Protein AF-A0A920MN22-F1 (afdb_monomer_lite)

pLDDT: mean 75.78, std 17.72, range [34.84, 94.19]

Radius of gyration: 24.91 Å; chains: 1; bounding box: 53×48×62 Å

Structure (mmCIF, N/CA/C/O backbone):
data_AF-A0A920MN22-F1
#
_entry.id   AF-A0A920MN22-F1
#
loop_
_atom_site.group_PDB
_atom_site.id
_atom_site.type_symbol
_atom_site.label_atom_id
_atom_site.label_alt_id
_atom_site.label_comp_id
_atom_site.label_asym_id
_atom_site.label_entity_id
_atom_site.label_seq_id
_atom_site.pdbx_PDB_ins_code
_atom_site.Cartn_x
_atom_site.Cartn_y
_atom_site.Cartn_z
_atom_site.occupancy
_atom_site.B_iso_or_equiv
_atom_site.auth_seq_id
_atom_site.auth_comp_id
_atom_site.auth_asym_id
_atom_site.auth_atom_id
_atom_site.pdbx_PDB_model_num
ATOM 1 N N . MET A 1 1 ? -33.380 -26.810 22.894 1.00 58.44 1 MET A N 1
ATOM 2 C CA . MET A 1 1 ? -32.230 -27.600 22.405 1.00 58.44 1 MET A CA 1
ATOM 3 C C . MET A 1 1 ? -31.132 -27.497 23.440 1.00 58.44 1 MET A C 1
ATOM 5 O O . MET A 1 1 ? -30.909 -26.396 23.930 1.00 58.44 1 MET A O 1
ATOM 9 N N . LYS A 1 2 ? -30.519 -28.619 23.824 1.00 79.50 2 LYS A N 1
ATOM 10 C CA . LYS A 1 2 ? -29.363 -28.608 24.736 1.00 79.50 2 LYS A CA 1
ATOM 11 C C . LYS A 1 2 ? -28.143 -28.094 23.958 1.00 79.50 2 LYS A C 1
ATOM 13 O O . LYS A 1 2 ? -28.054 -28.358 22.763 1.00 79.50 2 LYS A O 1
ATOM 18 N N . GLU A 1 3 ? -27.238 -27.350 24.592 1.00 69.19 3 GLU A N 1
ATOM 19 C CA . GLU A 1 3 ? -26.078 -26.721 23.922 1.00 69.19 3 GLU A CA 1
ATOM 20 C C . GLU A 1 3 ? -25.247 -27.724 23.107 1.00 69.19 3 GLU A C 1
ATOM 22 O O . GLU A 1 3 ? -24.843 -27.439 21.985 1.00 69.19 3 GLU A O 1
ATOM 27 N N . GLU A 1 4 ? -25.101 -28.943 23.617 1.00 74.81 4 GLU A N 1
ATOM 28 C CA . GLU A 1 4 ? -24.420 -30.063 22.959 1.00 74.81 4 GLU A CA 1
ATOM 29 C C . GLU A 1 4 ? -25.040 -30.429 21.594 1.00 74.81 4 GLU A C 1
ATOM 31 O O . GLU A 1 4 ? -24.348 -30.705 20.618 1.00 74.81 4 GLU A O 1
ATOM 36 N N . GLU A 1 5 ? -26.364 -30.342 21.488 1.00 79.69 5 GLU A N 1
ATOM 37 C CA . GLU A 1 5 ? -27.126 -30.624 20.270 1.00 79.69 5 GLU A CA 1
ATOM 38 C C . GLU A 1 5 ? -26.974 -29.506 19.225 1.00 79.69 5 GLU A C 1
ATOM 40 O O . GLU A 1 5 ? -27.075 -29.741 18.021 1.00 79.69 5 GLU A O 1
ATOM 45 N N . PHE A 1 6 ? -26.720 -28.277 19.680 1.00 82.62 6 PHE A N 1
ATOM 46 C CA . PHE A 1 6 ? -26.407 -27.141 18.818 1.00 82.62 6 PHE A CA 1
ATOM 47 C C . PHE A 1 6 ? -24.968 -27.219 18.294 1.00 82.62 6 PHE A C 1
ATOM 49 O O . PHE A 1 6 ? -24.753 -27.045 17.095 1.00 82.62 6 PHE A O 1
ATOM 56 N N . PHE A 1 7 ? -24.002 -27.552 19.156 1.00 78.94 7 PHE A N 1
ATOM 57 C CA . PHE A 1 7 ? -22.606 -27.747 18.755 1.00 78.94 7 PHE A CA 1
ATOM 58 C C . PHE A 1 7 ? -22.448 -28.883 17.743 1.00 78.94 7 PHE A C 1
ATOM 60 O O . PHE A 1 7 ? -21.783 -28.693 16.726 1.00 78.94 7 PHE A O 1
ATOM 67 N N . ASN A 1 8 ? -23.126 -30.013 17.950 1.00 82.19 8 ASN A N 1
ATOM 68 C CA . ASN A 1 8 ? -23.086 -31.124 16.997 1.00 82.19 8 ASN A CA 1
ATOM 69 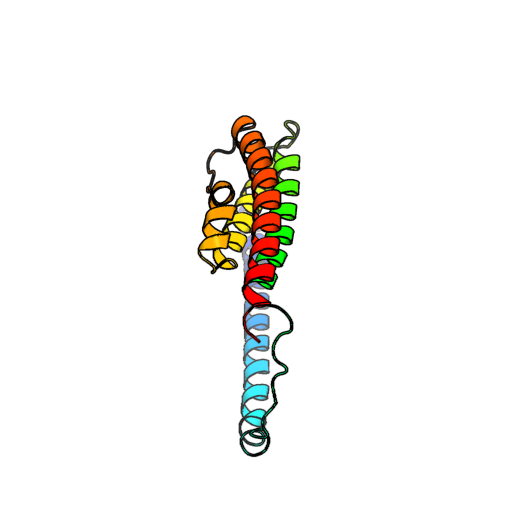C C . ASN A 1 8 ? -23.675 -30.730 15.634 1.00 82.19 8 ASN A C 1
ATOM 71 O O . ASN A 1 8 ? -23.056 -30.980 14.604 1.00 82.19 8 ASN A O 1
ATOM 75 N N . LYS A 1 9 ? -24.795 -29.993 15.607 1.00 85.94 9 LYS A N 1
ATOM 76 C CA . LYS A 1 9 ? -25.367 -29.479 14.348 1.00 85.94 9 LYS A CA 1
ATOM 77 C C . LYS A 1 9 ? -24.454 -28.478 13.638 1.00 85.94 9 LYS A C 1
ATOM 79 O O . LYS A 1 9 ? -24.423 -28.453 12.410 1.00 85.94 9 LYS A O 1
ATOM 84 N N . LEU A 1 10 ? -23.715 -27.658 14.386 1.00 80.00 10 LEU A N 1
ATOM 85 C CA . LEU A 1 10 ? -22.718 -26.741 13.828 1.00 80.00 10 LEU A CA 1
ATOM 86 C C . LEU A 1 10 ? -21.541 -27.492 13.205 1.00 80.00 10 LEU A C 1
ATOM 88 O O . LEU A 1 10 ? -21.112 -27.143 12.104 1.00 80.00 10 LEU A O 1
ATOM 92 N N . ILE A 1 11 ? -21.040 -28.526 13.882 1.00 82.06 11 ILE A N 1
ATOM 93 C CA . ILE A 1 11 ? -19.956 -29.375 13.378 1.00 82.06 11 ILE A CA 1
ATOM 94 C C . ILE A 1 11 ? -20.407 -30.102 12.107 1.00 82.06 11 ILE A C 1
ATOM 96 O O . ILE A 1 11 ? -19.701 -30.045 11.101 1.00 82.06 11 ILE A O 1
ATOM 100 N N . ASP A 1 12 ? -21.605 -30.684 12.104 1.00 85.62 12 ASP A N 1
ATOM 101 C CA . ASP A 1 12 ? -22.160 -31.388 10.942 1.00 85.62 12 ASP A CA 1
ATOM 102 C C . ASP A 1 12 ? -22.378 -30.451 9.748 1.00 85.62 12 ASP A C 1
ATOM 104 O O . ASP A 1 12 ? -22.028 -30.778 8.611 1.00 85.62 12 ASP A O 1
ATOM 108 N N . ALA A 1 13 ? -22.913 -29.251 9.993 1.00 87.38 13 ALA A N 1
ATOM 109 C CA . ALA A 1 13 ? -23.090 -28.242 8.952 1.00 87.38 13 ALA A CA 1
ATOM 110 C C . ALA A 1 13 ? -21.743 -27.791 8.366 1.00 87.38 13 ALA A C 1
ATOM 112 O O . ALA A 1 13 ? -21.604 -27.674 7.148 1.00 87.38 13 ALA A O 1
ATOM 113 N N . THR A 1 14 ? -20.742 -27.584 9.223 1.00 82.25 14 THR A N 1
ATOM 114 C CA . THR A 1 14 ? -19.400 -27.153 8.807 1.00 82.25 14 THR A CA 1
ATOM 115 C C . THR A 1 14 ? -18.684 -28.254 8.025 1.00 82.25 14 THR A C 1
ATOM 117 O O . THR A 1 14 ? -18.104 -27.980 6.975 1.00 82.25 14 THR A O 1
ATOM 120 N N . SER A 1 15 ? -18.783 -29.503 8.483 1.00 84.50 15 SER A N 1
ATOM 121 C CA . SER A 1 15 ? -18.213 -30.675 7.815 1.00 84.50 15 SER A CA 1
ATOM 122 C C . SER A 1 15 ? -18.806 -30.857 6.414 1.00 84.50 15 SER A C 1
ATOM 124 O O . SER A 1 15 ? -18.069 -30.956 5.437 1.00 84.50 15 SER A O 1
ATOM 126 N N . ASN A 1 16 ? -20.133 -30.749 6.281 1.00 87.56 16 ASN A N 1
ATOM 127 C CA . ASN A 1 16 ? -20.818 -30.845 4.989 1.00 87.56 16 ASN A CA 1
ATOM 128 C C . ASN A 1 16 ? -20.398 -29.760 3.989 1.00 87.56 16 ASN A C 1
ATOM 130 O O . ASN A 1 16 ? -20.279 -30.031 2.793 1.00 87.56 16 ASN A O 1
ATOM 134 N N . ILE A 1 17 ? -20.186 -28.526 4.452 1.00 88.88 17 ILE A N 1
ATOM 135 C CA . ILE A 1 17 ? -19.693 -27.445 3.590 1.00 88.88 17 ILE A CA 1
ATOM 136 C C . ILE A 1 17 ? -18.261 -27.747 3.143 1.00 88.88 17 ILE A C 1
ATOM 138 O O . ILE A 1 17 ? -17.952 -27.616 1.959 1.00 88.88 17 ILE A O 1
ATOM 142 N N . LEU A 1 18 ? -17.404 -28.197 4.062 1.00 86.44 18 LEU A N 1
ATOM 143 C CA . LEU A 1 18 ? -16.012 -28.518 3.758 1.00 86.44 18 LEU A CA 1
ATOM 144 C C . LEU A 1 18 ? -15.907 -29.652 2.727 1.00 86.44 18 LEU A C 1
ATOM 146 O O . LEU A 1 18 ? -15.135 -29.542 1.776 1.00 86.44 18 LEU A O 1
ATOM 150 N N . THR A 1 19 ? -16.729 -30.695 2.859 1.00 87.12 19 THR A N 1
ATOM 151 C CA . THR A 1 19 ? -16.800 -31.800 1.892 1.00 87.12 19 THR A CA 1
ATOM 152 C C . THR A 1 19 ? -17.181 -31.307 0.500 1.00 87.12 19 THR A C 1
ATOM 154 O O . THR A 1 19 ? -16.499 -31.649 -0.465 1.00 87.12 19 THR A O 1
ATOM 157 N N . LYS A 1 20 ? -18.193 -30.438 0.380 1.00 88.38 20 LYS A N 1
ATOM 158 C CA . LYS A 1 20 ? -18.597 -29.871 -0.919 1.00 88.38 20 LYS A CA 1
ATOM 159 C C . LYS A 1 20 ? -17.485 -29.049 -1.566 1.00 88.38 20 LYS A C 1
ATOM 161 O O . LYS A 1 20 ? -17.233 -29.202 -2.756 1.00 88.38 20 LYS A O 1
ATOM 166 N N . VAL A 1 21 ? -16.778 -28.231 -0.784 1.00 82.81 21 VAL A N 1
ATOM 167 C CA . VAL A 1 21 ? -15.633 -27.451 -1.284 1.00 82.81 21 VAL A CA 1
ATOM 168 C C . VAL A 1 21 ? -14.524 -28.372 -1.803 1.00 82.81 21 VAL A C 1
ATOM 170 O O . VAL A 1 21 ? -13.963 -28.118 -2.868 1.00 82.81 21 VAL A O 1
ATOM 173 N N . VAL A 1 22 ? -14.222 -29.464 -1.095 1.00 83.25 22 VAL A N 1
ATOM 174 C CA . VAL A 1 22 ? -13.210 -30.445 -1.524 1.00 83.25 22 VAL A CA 1
ATOM 175 C C . VAL A 1 22 ? -13.637 -31.181 -2.798 1.00 83.25 22 VAL A C 1
ATOM 177 O O . VAL A 1 22 ? -12.820 -31.360 -3.703 1.00 83.25 22 VAL A O 1
ATOM 180 N N . GLU A 1 23 ? -14.902 -31.586 -2.905 1.00 84.25 23 GLU A N 1
ATOM 181 C CA . GLU A 1 23 ? -15.445 -32.219 -4.113 1.00 84.25 23 GLU A CA 1
ATOM 182 C C . GLU A 1 23 ? -15.373 -31.290 -5.328 1.00 84.25 23 GLU A C 1
ATOM 184 O O . GLU A 1 23 ? -14.979 -31.715 -6.416 1.00 84.25 23 GLU A O 1
ATOM 189 N N . GLU A 1 24 ? -15.695 -30.012 -5.146 1.00 74.94 24 GLU A N 1
ATOM 190 C CA . GLU A 1 24 ? -15.683 -29.016 -6.214 1.00 74.94 24 GLU A CA 1
ATOM 191 C C . GLU A 1 24 ? -14.249 -28.693 -6.665 1.00 74.94 24 GLU A C 1
ATOM 193 O O . GLU A 1 24 ? -13.968 -28.675 -7.864 1.00 74.94 24 GLU A O 1
ATOM 198 N N . LEU A 1 25 ? -13.299 -28.584 -5.729 1.00 75.19 25 LEU A N 1
ATOM 199 C CA . LEU A 1 25 ? -11.867 -28.466 -6.037 1.00 75.19 25 LEU A CA 1
ATOM 200 C C . LEU A 1 25 ? -11.324 -29.691 -6.792 1.00 75.19 25 LEU A C 1
ATOM 202 O O . LEU A 1 25 ? -10.520 -29.542 -7.716 1.00 75.19 25 LEU A O 1
ATOM 206 N N . ASN A 1 26 ? -11.773 -30.897 -6.438 1.00 71.50 26 ASN A N 1
ATOM 207 C CA . ASN A 1 26 ? -11.400 -32.112 -7.160 1.00 71.50 26 ASN A CA 1
ATOM 208 C C . ASN A 1 26 ? -11.993 -32.136 -8.576 1.00 71.50 26 ASN A C 1
ATOM 210 O O . ASN A 1 26 ? -11.270 -32.476 -9.513 1.00 71.50 26 ASN A O 1
ATOM 214 N N . ARG A 1 27 ? -13.244 -31.700 -8.779 1.00 74.25 27 ARG A N 1
ATOM 215 C CA . ARG A 1 27 ? -13.827 -31.544 -10.128 1.00 74.25 27 ARG A CA 1
ATOM 216 C C . ARG A 1 27 ? -13.016 -30.573 -10.985 1.00 74.25 27 ARG A C 1
ATOM 218 O O . ARG A 1 27 ? -12.564 -30.964 -12.056 1.00 74.25 27 ARG A O 1
ATOM 225 N N . PHE A 1 28 ? -12.681 -29.392 -10.458 1.00 64.88 28 PHE A N 1
ATOM 226 C CA . PHE A 1 28 ? -11.803 -28.433 -11.147 1.00 64.88 28 PHE A CA 1
ATOM 227 C C . PHE A 1 28 ? -10.438 -29.023 -11.524 1.00 64.88 28 PHE A C 1
ATOM 229 O O . PHE A 1 28 ? -9.866 -28.680 -12.561 1.00 64.88 28 PHE A O 1
ATOM 236 N N . ARG A 1 29 ? -9.884 -29.910 -10.694 1.00 57.72 29 ARG A N 1
ATOM 237 C CA . ARG A 1 29 ? -8.606 -30.575 -10.971 1.00 57.72 29 ARG A CA 1
ATOM 238 C C . ARG A 1 29 ? -8.732 -31.674 -12.034 1.00 57.72 29 ARG A C 1
ATOM 240 O O . ARG A 1 29 ? -7.786 -31.880 -12.792 1.00 57.72 29 ARG A O 1
ATOM 247 N N . THR A 1 30 ? -9.877 -32.347 -12.113 1.00 55.56 30 THR A N 1
ATOM 248 C CA . THR A 1 30 ? -10.123 -33.421 -13.090 1.00 55.56 30 THR A CA 1
ATOM 249 C C . THR A 1 30 ? -10.463 -32.853 -14.473 1.00 55.56 30 THR A C 1
ATOM 251 O O . THR A 1 30 ? -9.873 -33.292 -15.459 1.00 55.56 30 THR A O 1
ATOM 254 N N . ASP A 1 31 ? -11.261 -31.779 -14.538 1.00 52.50 31 ASP A N 1
ATOM 255 C CA . ASP A 1 31 ? -11.589 -31.063 -15.786 1.00 52.50 31 ASP A CA 1
ATOM 256 C C . ASP A 1 31 ? -10.344 -30.452 -16.460 1.00 52.50 31 ASP A C 1
ATOM 258 O O . ASP A 1 31 ? -10.255 -30.350 -17.684 1.00 52.50 31 ASP A O 1
ATOM 262 N N . ASN A 1 32 ? -9.323 -30.096 -15.674 1.00 49.44 32 ASN A N 1
ATOM 263 C CA . ASN A 1 32 ? -8.045 -29.616 -16.201 1.00 49.44 32 ASN A CA 1
ATOM 264 C C . ASN A 1 32 ? -7.131 -30.736 -16.729 1.00 49.44 32 ASN A C 1
ATOM 266 O O . ASN A 1 32 ? -6.274 -30.457 -17.566 1.00 49.44 32 ASN A O 1
ATOM 270 N N . ASN A 1 33 ? -7.292 -31.988 -16.293 1.00 50.16 33 ASN A N 1
ATOM 271 C CA . ASN A 1 33 ? -6.440 -33.088 -16.758 1.00 50.16 33 ASN A CA 1
ATOM 272 C C . ASN A 1 33 ? -6.887 -33.641 -18.123 1.00 50.16 33 ASN A C 1
ATOM 274 O O . ASN A 1 33 ? -6.029 -33.871 -18.976 1.00 50.16 33 ASN A O 1
ATOM 278 N N . GLU A 1 34 ? -8.192 -33.755 -18.393 1.00 47.34 34 GLU A N 1
ATOM 279 C CA . GLU A 1 34 ? -8.685 -34.216 -19.708 1.00 47.34 34 GLU A CA 1
ATOM 280 C C . GLU A 1 34 ? -8.438 -33.188 -20.832 1.00 47.34 34 GLU A C 1
ATOM 282 O O . GLU A 1 34 ? -8.115 -33.553 -21.966 1.00 47.34 34 GLU A O 1
ATOM 287 N N . ILE A 1 35 ? -8.469 -31.885 -20.525 1.00 46.25 35 ILE A N 1
ATOM 288 C CA . ILE A 1 35 ? -8.200 -30.816 -21.508 1.00 46.25 35 ILE A CA 1
ATOM 289 C C . ILE A 1 35 ? -6.699 -30.713 -21.858 1.00 46.25 35 ILE A C 1
ATOM 291 O O . ILE A 1 35 ? -6.339 -30.230 -22.940 1.00 46.25 35 ILE A O 1
ATOM 295 N N . VAL A 1 36 ? -5.807 -31.181 -20.977 1.00 48.09 36 VAL A N 1
ATOM 296 C CA . VAL A 1 36 ? -4.346 -31.100 -21.158 1.00 48.09 36 VAL A CA 1
ATOM 297 C C . VAL A 1 36 ? -3.792 -32.258 -21.991 1.00 48.09 36 VAL A C 1
ATOM 299 O O . VAL A 1 36 ? -2.796 -32.063 -22.696 1.00 48.09 36 VAL A O 1
ATOM 302 N N . GLU A 1 37 ? -4.418 -33.436 -21.968 1.00 43.31 37 GLU A N 1
ATOM 303 C CA . GLU A 1 37 ? -3.868 -34.620 -22.639 1.00 43.31 37 GLU A CA 1
ATOM 304 C C . GLU A 1 37 ? -4.187 -34.665 -24.145 1.00 43.31 37 GLU A C 1
ATOM 306 O O . GLU A 1 37 ? -3.309 -34.989 -24.949 1.00 43.31 37 GLU A O 1
ATOM 311 N N . ILE A 1 38 ? -5.370 -34.198 -24.564 1.00 46.69 38 ILE A N 1
ATOM 312 C CA . ILE A 1 38 ? -5.766 -34.174 -25.987 1.00 46.69 38 ILE A CA 1
ATOM 313 C C . ILE A 1 38 ? -5.118 -32.990 -26.740 1.00 46.69 38 ILE A C 1
ATOM 315 O O . ILE A 1 38 ? -4.737 -33.118 -27.901 1.00 46.69 38 ILE A O 1
ATOM 319 N N . LYS A 1 39 ? -4.860 -31.849 -26.079 1.00 47.34 39 LYS A N 1
ATOM 320 C CA . LYS A 1 39 ? -4.218 -30.674 -26.718 1.00 47.34 39 LYS A CA 1
ATOM 321 C C . LYS A 1 39 ? -2.691 -30.768 -26.859 1.00 47.34 39 LYS A C 1
ATOM 323 O O . LYS A 1 39 ? -2.103 -29.953 -27.574 1.00 47.34 39 LYS A O 1
ATOM 328 N N . LYS A 1 40 ? -2.030 -31.723 -26.191 1.00 46.16 40 LYS A N 1
ATOM 329 C CA . LYS A 1 40 ? -0.555 -31.813 -26.137 1.00 46.16 40 LYS A CA 1
ATOM 330 C C . LYS A 1 40 ? 0.099 -32.499 -27.341 1.00 46.16 40 LYS A C 1
ATOM 332 O O . LYS A 1 40 ? 1.293 -32.278 -27.549 1.00 46.16 40 LYS A O 1
ATOM 337 N N . LYS A 1 41 ? -0.627 -33.302 -28.130 1.00 46.59 41 LYS A N 1
ATOM 338 C CA . LYS A 1 41 ? -0.034 -34.064 -29.250 1.00 46.59 41 LYS A CA 1
ATOM 339 C C . LYS A 1 41 ? -0.118 -33.380 -30.617 1.00 46.59 41 LYS A C 1
ATOM 341 O O . LYS A 1 41 ? 0.810 -33.547 -31.397 1.00 46.59 41 LYS A O 1
ATOM 346 N N . GLU A 1 42 ? -1.125 -32.551 -30.889 1.00 44.94 42 GLU A N 1
ATOM 347 C CA . GLU A 1 42 ? -1.315 -32.002 -32.247 1.00 44.94 42 GLU A CA 1
ATOM 348 C C . GLU A 1 42 ? -0.705 -30.606 -32.468 1.00 44.94 42 GLU A C 1
ATOM 350 O O . GLU A 1 42 ? -0.269 -30.293 -33.569 1.00 44.94 42 GLU A O 1
ATOM 355 N N . LYS A 1 43 ? -0.554 -29.766 -31.433 1.00 46.62 43 LYS A N 1
ATOM 356 C CA . LYS A 1 43 ? -0.031 -28.392 -31.616 1.00 46.62 43 LYS A CA 1
ATOM 357 C C . LYS A 1 43 ? 1.493 -28.256 -31.651 1.00 46.62 43 LYS A C 1
ATOM 359 O O . LYS A 1 43 ? 1.991 -27.171 -31.951 1.00 46.62 43 LYS A O 1
ATOM 364 N N . ARG A 1 44 ? 2.250 -29.314 -31.343 1.00 41.88 44 ARG A N 1
ATOM 365 C CA . ARG A 1 44 ? 3.720 -29.225 -31.253 1.00 41.88 44 ARG A CA 1
ATOM 366 C C . ARG A 1 44 ? 4.421 -29.072 -32.607 1.00 41.88 44 ARG A C 1
ATOM 368 O O . ARG A 1 44 ? 5.532 -28.558 -32.614 1.00 41.88 44 ARG A O 1
ATOM 375 N N . ASN A 1 45 ? 3.778 -29.431 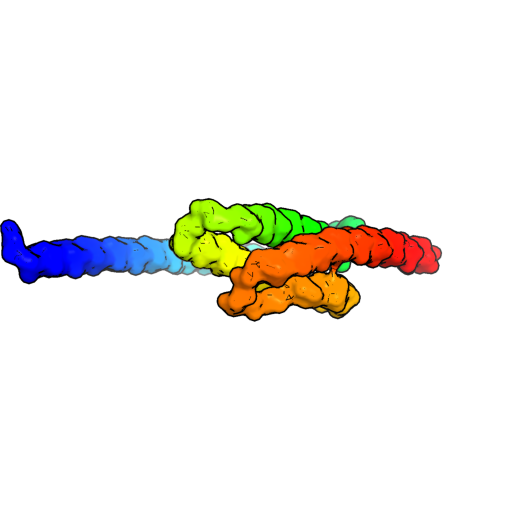-33.721 1.00 48.19 45 ASN A N 1
ATOM 376 C CA . ASN A 1 45 ? 4.424 -29.404 -35.039 1.00 48.19 45 ASN A CA 1
ATOM 377 C C . ASN A 1 45 ? 4.060 -28.201 -35.931 1.00 48.19 45 ASN A C 1
ATOM 379 O O . ASN A 1 45 ? 4.756 -27.980 -36.914 1.00 48.19 45 ASN A O 1
ATOM 383 N N . GLU A 1 46 ? 3.055 -27.377 -35.597 1.00 46.00 46 GLU A N 1
ATOM 384 C CA . GLU A 1 46 ? 2.619 -26.275 -36.487 1.00 46.00 46 GLU A CA 1
ATOM 385 C C . GLU A 1 46 ? 2.808 -24.850 -35.934 1.00 46.00 46 GLU A C 1
ATOM 387 O O . GLU A 1 46 ? 2.819 -23.892 -36.707 1.00 46.00 46 GLU A O 1
ATOM 392 N N . VAL A 1 47 ? 3.039 -24.667 -34.627 1.00 42.56 47 VAL A N 1
ATOM 393 C CA . VAL A 1 47 ? 3.185 -23.328 -34.006 1.00 42.56 47 VAL A CA 1
ATOM 394 C C . VAL A 1 47 ? 4.642 -23.014 -33.632 1.00 42.56 47 VAL A C 1
ATOM 396 O O . VAL A 1 47 ? 4.923 -22.341 -32.649 1.00 42.56 47 VAL A O 1
ATOM 399 N N . ILE A 1 48 ? 5.598 -23.486 -34.436 1.00 45.50 48 ILE A N 1
ATOM 400 C CA . ILE A 1 48 ? 6.940 -22.877 -34.539 1.00 45.50 48 ILE A CA 1
ATOM 401 C C . ILE A 1 48 ? 6.985 -22.033 -35.827 1.00 45.50 48 ILE A C 1
ATOM 403 O O . ILE A 1 48 ? 7.988 -21.932 -36.523 1.00 45.50 48 ILE A O 1
ATOM 407 N N . LYS A 1 49 ? 5.866 -21.397 -36.186 1.00 52.00 49 LYS A N 1
ATOM 408 C CA . LYS A 1 49 ? 5.930 -20.165 -36.969 1.00 52.00 49 LYS A CA 1
ATOM 409 C C . LYS A 1 49 ? 6.230 -19.056 -35.980 1.00 52.00 49 LYS A C 1
ATOM 411 O O . LYS A 1 49 ? 5.450 -18.845 -35.057 1.00 52.00 49 LYS A O 1
ATOM 416 N N . LYS A 1 50 ? 7.384 -18.408 -36.163 1.00 49.12 50 LYS A N 1
ATOM 417 C CA . LYS A 1 50 ? 7.799 -17.177 -35.484 1.00 49.12 50 LYS A CA 1
ATOM 418 C C . LYS A 1 50 ? 6.587 -16.253 -35.315 1.00 49.12 50 LYS A C 1
ATOM 420 O O . LYS A 1 50 ? 6.217 -15.546 -36.247 1.00 49.12 50 LYS A O 1
ATOM 425 N N . CYS A 1 51 ? 5.968 -16.257 -34.137 1.00 36.50 51 CYS A N 1
ATOM 426 C CA . CYS A 1 51 ? 5.272 -15.071 -33.678 1.00 36.50 51 CYS A CA 1
ATOM 427 C C . CYS A 1 51 ? 6.381 -14.044 -33.501 1.00 36.50 51 CYS A C 1
ATOM 429 O O . CYS A 1 51 ? 7.142 -14.118 -32.537 1.00 36.50 51 CYS A O 1
ATOM 431 N N . GLU A 1 52 ? 6.514 -13.137 -34.461 1.00 48.28 52 GLU A N 1
ATOM 432 C CA . GLU A 1 52 ? 7.149 -11.851 -34.218 1.00 48.28 52 GLU A CA 1
ATOM 433 C C . GLU A 1 52 ? 6.318 -11.190 -33.115 1.00 48.28 52 GLU A C 1
ATOM 435 O O . GLU A 1 52 ? 5.288 -10.561 -33.362 1.00 48.28 52 GLU A O 1
ATOM 440 N N . LEU A 1 53 ? 6.692 -11.461 -31.861 1.00 48.75 53 LEU A N 1
ATOM 441 C CA . LEU A 1 53 ? 6.215 -10.708 -30.717 1.00 48.75 53 LEU A CA 1
ATOM 442 C C . LEU A 1 53 ?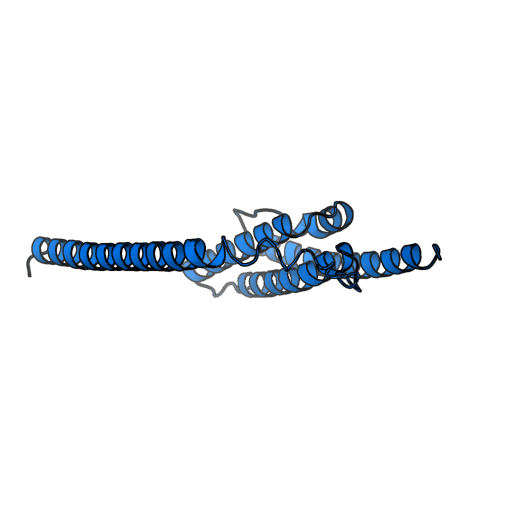 6.556 -9.261 -31.048 1.00 48.75 53 LEU A C 1
ATOM 444 O O . LEU A 1 53 ? 7.730 -8.906 -31.107 1.00 48.75 53 LEU A O 1
ATOM 448 N N . LYS A 1 54 ? 5.530 -8.457 -31.347 1.00 46.91 54 LYS A N 1
ATOM 449 C CA . LYS A 1 54 ? 5.688 -7.010 -31.480 1.00 46.91 54 LYS A CA 1
ATOM 450 C C . LYS A 1 54 ? 6.445 -6.549 -30.244 1.00 46.91 54 LYS A C 1
ATOM 452 O O . LYS A 1 54 ? 5.992 -6.840 -29.135 1.00 46.91 54 LYS A O 1
ATOM 457 N N . GLU A 1 55 ? 7.581 -5.887 -30.440 1.00 47.09 55 GLU A N 1
ATOM 458 C CA . GLU A 1 55 ? 8.329 -5.321 -29.326 1.00 47.09 55 GLU A CA 1
ATOM 459 C C . GLU A 1 55 ? 7.365 -4.496 -28.461 1.00 47.09 55 GLU A C 1
ATOM 461 O O . GLU A 1 55 ? 6.541 -3.738 -29.001 1.00 47.09 55 GLU A O 1
ATOM 466 N N . PRO A 1 56 ? 7.370 -4.697 -27.133 1.00 50.81 56 PRO A N 1
ATOM 467 C CA . PRO A 1 56 ? 6.525 -3.916 -26.251 1.00 50.81 56 PRO A CA 1
ATOM 468 C C . PRO A 1 56 ? 6.829 -2.432 -26.475 1.00 50.81 56 PRO A C 1
ATOM 470 O O . PRO A 1 56 ? 7.975 -2.003 -26.428 1.00 50.81 56 PRO A O 1
ATOM 473 N N . LYS A 1 57 ? 5.783 -1.637 -26.740 1.00 54.25 57 LYS A N 1
ATOM 474 C CA . LYS A 1 57 ? 5.919 -0.190 -26.985 1.00 54.25 57 LYS A CA 1
ATOM 475 C C . LYS A 1 57 ? 6.407 0.594 -25.757 1.00 54.25 57 LYS A C 1
ATOM 477 O O . LYS A 1 57 ? 6.769 1.753 -25.913 1.00 54.25 57 LYS A O 1
ATOM 482 N N . ASN A 1 58 ? 6.378 -0.012 -24.567 1.00 55.41 58 ASN A N 1
ATOM 483 C CA . ASN A 1 58 ? 6.814 0.593 -23.311 1.00 55.41 58 ASN A CA 1
ATOM 484 C C . ASN A 1 58 ? 7.960 -0.222 -22.715 1.00 55.41 58 ASN A C 1
ATOM 486 O O . ASN A 1 58 ? 7.992 -1.448 -22.852 1.00 55.41 58 ASN A O 1
ATOM 490 N N . SER A 1 59 ? 8.859 0.455 -22.005 1.00 71.69 59 SER A N 1
ATOM 491 C CA . SER A 1 59 ? 9.859 -0.224 -21.190 1.00 71.69 59 SER A CA 1
ATOM 492 C C . SER A 1 59 ? 9.186 -0.964 -20.022 1.00 71.69 59 SER A C 1
ATOM 494 O O . SER A 1 59 ? 8.144 -0.539 -19.520 1.00 71.69 59 SER A O 1
ATOM 496 N N . ILE A 1 60 ? 9.793 -2.062 -19.556 1.00 73.88 60 ILE A N 1
ATOM 497 C CA . ILE A 1 60 ? 9.359 -2.770 -18.332 1.00 73.88 60 ILE A CA 1
ATOM 498 C C . ILE A 1 60 ? 9.298 -1.793 -17.142 1.00 73.88 60 ILE A C 1
ATOM 500 O O . ILE A 1 60 ? 8.418 -1.885 -16.291 1.00 73.88 60 ILE A O 1
ATOM 504 N N . GLU A 1 61 ? 10.201 -0.813 -17.130 1.00 77.38 61 GLU A N 1
ATOM 505 C CA . GLU A 1 61 ? 10.274 0.252 -16.135 1.00 77.38 61 GLU A CA 1
ATOM 506 C C . GLU A 1 61 ? 9.029 1.154 -16.143 1.00 77.38 61 GLU A C 1
ATOM 508 O O . GLU A 1 61 ? 8.458 1.418 -15.086 1.00 77.38 61 GLU A O 1
ATOM 513 N N . ASP A 1 62 ? 8.539 1.569 -17.313 1.00 79.38 62 ASP A N 1
ATOM 514 C CA . ASP A 1 62 ? 7.327 2.394 -17.416 1.00 79.38 62 ASP A CA 1
ATOM 515 C C . ASP A 1 62 ? 6.078 1.666 -16.915 1.00 79.38 62 ASP A C 1
ATOM 517 O O . ASP A 1 62 ? 5.186 2.279 -16.318 1.00 79.38 62 ASP A O 1
ATOM 521 N N . ASP A 1 63 ? 5.996 0.359 -17.153 1.00 83.88 63 ASP A N 1
ATOM 522 C CA . ASP A 1 63 ? 4.883 -0.454 -16.674 1.00 83.88 63 ASP A CA 1
ATOM 523 C C . ASP A 1 63 ? 4.963 -0.664 -15.149 1.00 83.88 63 ASP A C 1
ATOM 525 O O . ASP A 1 63 ? 3.937 -0.541 -14.470 1.00 83.88 63 ASP A O 1
ATOM 529 N N . GLU A 1 64 ? 6.160 -0.839 -14.575 1.00 86.69 64 GLU A N 1
ATOM 530 C CA . GLU A 1 64 ? 6.355 -0.821 -13.115 1.00 86.69 64 GLU A CA 1
ATOM 531 C C . GLU A 1 64 ? 5.937 0.526 -12.500 1.00 86.69 64 GLU A C 1
ATOM 533 O O . GLU A 1 64 ? 5.221 0.551 -11.494 1.00 86.69 64 GLU A O 1
ATOM 538 N N . ILE A 1 65 ? 6.307 1.656 -13.114 1.00 87.12 65 ILE A N 1
ATOM 539 C CA . ILE A 1 65 ? 5.933 3.000 -12.637 1.00 87.12 65 ILE A CA 1
ATOM 540 C C . ILE A 1 65 ? 4.410 3.194 -12.667 1.00 87.12 65 ILE A C 1
ATOM 542 O O . ILE A 1 65 ? 3.824 3.705 -11.705 1.00 87.12 65 ILE A O 1
ATOM 546 N N . LYS A 1 66 ? 3.736 2.765 -13.741 1.00 87.75 66 LYS A N 1
ATOM 547 C CA . LYS A 1 66 ? 2.266 2.829 -13.830 1.00 87.75 66 LYS A CA 1
ATOM 548 C C . LYS A 1 66 ? 1.606 2.003 -12.732 1.00 87.75 66 LYS A C 1
ATOM 550 O O . LYS A 1 66 ? 0.679 2.492 -12.079 1.00 87.75 66 LYS A O 1
ATOM 555 N N . MET A 1 67 ? 2.099 0.790 -12.492 1.00 89.31 67 MET A N 1
ATOM 556 C CA . MET A 1 67 ? 1.594 -0.069 -11.420 1.00 89.31 67 MET A CA 1
ATOM 557 C C . MET A 1 67 ? 1.828 0.554 -10.041 1.00 89.31 67 MET A C 1
ATOM 559 O O . MET A 1 67 ? 0.917 0.538 -9.206 1.00 89.31 67 MET A O 1
ATOM 563 N N . CYS A 1 68 ? 2.978 1.202 -9.822 1.00 91.12 68 CYS A N 1
ATOM 564 C CA . CYS A 1 68 ? 3.239 1.959 -8.597 1.00 91.12 68 CYS A CA 1
ATOM 565 C C . CYS A 1 68 ? 2.160 3.015 -8.351 1.00 91.12 68 CYS A C 1
ATOM 567 O O . CYS A 1 68 ? 1.606 3.067 -7.255 1.00 91.12 68 CYS A O 1
ATOM 569 N N . PHE A 1 69 ? 1.802 3.825 -9.353 1.00 91.00 69 PHE A N 1
ATOM 570 C CA . PHE A 1 69 ? 0.773 4.858 -9.179 1.00 91.00 69 PHE A CA 1
ATOM 571 C C . PHE A 1 69 ? -0.587 4.281 -8.772 1.00 91.00 69 PHE A C 1
ATOM 573 O O . PHE A 1 69 ? -1.257 4.841 -7.898 1.00 91.00 69 PHE A O 1
ATOM 580 N N . VAL A 1 70 ? -0.994 3.155 -9.362 1.00 92.00 70 VAL A N 1
ATOM 581 C CA . VAL A 1 70 ? -2.266 2.489 -9.034 1.00 92.00 70 VAL A CA 1
ATOM 582 C C . VAL A 1 70 ? -2.280 2.014 -7.579 1.00 92.00 70 VAL A C 1
ATOM 584 O O . VAL A 1 70 ? -3.252 2.244 -6.845 1.00 92.00 70 VAL A O 1
ATOM 587 N N . ILE A 1 71 ? -1.197 1.375 -7.142 1.00 92.62 71 ILE A N 1
ATOM 588 C CA . ILE A 1 71 ? -1.102 0.810 -5.795 1.00 92.62 71 ILE A CA 1
ATOM 589 C C . ILE A 1 71 ? -0.934 1.921 -4.753 1.00 92.62 71 ILE A C 1
ATOM 591 O O . ILE A 1 71 ? -1.634 1.905 -3.742 1.00 92.62 71 ILE A O 1
ATOM 595 N N . ILE A 1 72 ? -0.109 2.939 -5.015 1.00 92.81 72 ILE A N 1
ATOM 596 C CA . ILE A 1 72 ? 0.078 4.092 -4.119 1.00 92.81 72 ILE A CA 1
ATOM 597 C C . ILE A 1 72 ? -1.239 4.842 -3.911 1.00 92.81 72 ILE A C 1
ATOM 599 O O . ILE A 1 72 ? -1.586 5.152 -2.774 1.00 92.81 72 ILE A O 1
ATOM 603 N N . ASN A 1 73 ? -2.030 5.065 -4.963 1.00 91.44 73 ASN A N 1
ATOM 604 C CA . ASN A 1 73 ? -3.357 5.673 -4.823 1.00 91.44 73 ASN A CA 1
ATOM 605 C C . ASN A 1 73 ? -4.284 4.823 -3.931 1.00 91.44 73 ASN A C 1
ATOM 607 O O . ASN A 1 73 ? -5.062 5.337 -3.126 1.00 91.44 73 ASN A O 1
ATOM 611 N N . SER A 1 74 ? -4.189 3.497 -4.038 1.00 94.19 74 SER A N 1
ATOM 612 C CA . SER A 1 74 ? -4.940 2.583 -3.172 1.00 94.19 74 SER A CA 1
ATOM 613 C C . SER A 1 74 ? -4.471 2.663 -1.717 1.00 94.19 74 SER A C 1
ATOM 615 O O . SER A 1 74 ? -5.308 2.695 -0.814 1.00 94.19 74 SER A O 1
ATOM 617 N N . ILE A 1 75 ? -3.159 2.771 -1.487 1.00 92.25 75 ILE A N 1
ATOM 618 C CA . ILE A 1 75 ? -2.568 3.000 -0.163 1.00 92.25 75 ILE A CA 1
ATOM 619 C C . ILE A 1 75 ? -3.072 4.324 0.420 1.00 92.25 75 ILE A C 1
ATOM 621 O O . ILE A 1 75 ? -3.576 4.336 1.541 1.00 92.25 75 ILE A O 1
ATOM 625 N N . GLN A 1 76 ? -3.031 5.416 -0.346 1.00 90.94 76 GLN A N 1
ATOM 626 C CA . GLN A 1 76 ? -3.521 6.731 0.082 1.00 90.94 76 GLN A CA 1
ATOM 627 C C . GLN A 1 76 ? -4.981 6.673 0.541 1.00 90.94 76 GLN A C 1
ATOM 629 O O . GLN A 1 76 ? -5.301 7.146 1.629 1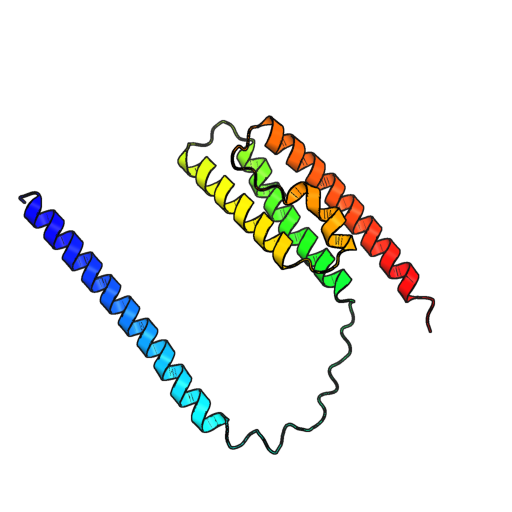.00 90.94 76 GLN A O 1
ATOM 634 N N . LYS A 1 77 ? -5.866 6.018 -0.221 1.00 92.69 77 LYS A N 1
ATOM 635 C CA . LYS A 1 77 ? -7.278 5.836 0.168 1.00 92.69 77 LYS A CA 1
ATOM 636 C C . LYS A 1 77 ? -7.436 5.107 1.503 1.00 92.69 77 LYS A C 1
ATOM 638 O O . LYS A 1 77 ? -8.327 5.447 2.279 1.00 92.69 77 LYS A O 1
ATOM 643 N N . VAL A 1 78 ? -6.603 4.102 1.769 1.00 92.75 78 VAL A N 1
ATOM 644 C CA . VAL A 1 78 ? -6.616 3.372 3.045 1.00 92.75 78 VAL A CA 1
ATOM 645 C C . VAL A 1 78 ? -6.089 4.251 4.178 1.00 92.75 78 VAL A C 1
ATOM 647 O O . VAL A 1 78 ? -6.720 4.311 5.231 1.00 92.75 78 VAL A O 1
ATOM 650 N N . LEU A 1 79 ? -4.998 4.986 3.953 1.00 90.25 79 LEU A N 1
ATOM 651 C CA . LEU A 1 79 ? -4.427 5.913 4.933 1.00 90.25 79 LEU A CA 1
ATOM 652 C C . LEU A 1 79 ? -5.418 7.024 5.313 1.00 90.25 79 LEU A C 1
ATOM 654 O O . LEU A 1 79 ? -5.616 7.276 6.498 1.00 90.25 79 LEU A O 1
ATOM 658 N N . PHE A 1 80 ? -6.117 7.622 4.343 1.00 90.25 80 PHE A N 1
ATOM 659 C CA . PHE A 1 80 ? -7.146 8.631 4.619 1.00 90.25 80 PHE A CA 1
ATOM 660 C C . PHE A 1 80 ? -8.294 8.086 5.469 1.00 90.25 80 PHE A C 1
ATOM 662 O O . PHE A 1 80 ? -8.782 8.784 6.355 1.00 90.25 80 PHE A O 1
ATOM 669 N N . LYS A 1 81 ? -8.706 6.833 5.245 1.00 90.38 81 LYS A N 1
ATOM 670 C CA . LYS A 1 81 ? -9.701 6.182 6.106 1.00 90.38 81 LYS A CA 1
ATOM 671 C C . LYS A 1 81 ? -9.150 5.931 7.505 1.00 90.38 81 LYS A C 1
ATOM 673 O O . LYS A 1 81 ? -9.849 6.195 8.471 1.00 90.38 81 LYS A O 1
ATOM 678 N N . LEU A 1 82 ? -7.901 5.479 7.627 1.00 88.19 82 LEU A N 1
ATOM 679 C CA . LEU A 1 82 ? -7.249 5.239 8.919 1.00 88.19 82 LEU A CA 1
ATOM 680 C C . LEU A 1 82 ? -7.064 6.508 9.765 1.00 88.19 82 LEU A C 1
ATOM 682 O O . LEU A 1 82 ? -6.981 6.390 10.985 1.00 88.19 82 LEU A O 1
ATOM 686 N N . CYS A 1 83 ? -7.025 7.694 9.148 1.00 84.44 83 CYS A N 1
ATOM 687 C CA . CYS A 1 83 ? -7.047 8.979 9.858 1.00 84.44 83 CYS A CA 1
ATOM 688 C C . CYS A 1 83 ? -8.390 9.285 10.537 1.00 84.44 83 CYS A C 1
ATOM 690 O O . CYS A 1 83 ? -8.454 10.208 11.344 1.00 84.44 83 CYS A O 1
ATOM 692 N N . ASN A 1 84 ? -9.466 8.570 10.203 1.00 82.19 84 ASN A N 1
ATOM 693 C CA . ASN A 1 84 ? -10.757 8.787 10.834 1.00 82.19 84 ASN A CA 1
ATOM 694 C C . ASN A 1 84 ? -10.801 8.109 12.213 1.00 82.19 84 ASN A C 1
ATOM 696 O O . ASN A 1 84 ? -10.940 6.888 12.318 1.00 82.19 84 ASN A O 1
ATOM 700 N N . ASP A 1 85 ? -10.734 8.911 13.274 1.00 69.69 85 ASP A N 1
ATOM 701 C CA . ASP A 1 85 ? -10.752 8.429 14.660 1.00 69.69 85 ASP A CA 1
ATOM 702 C C . ASP A 1 85 ? -12.109 7.845 15.101 1.00 69.69 85 ASP A C 1
ATOM 704 O O . ASP A 1 85 ? -12.179 7.189 16.139 1.00 69.69 85 ASP A O 1
ATOM 708 N N . SER A 1 86 ? -13.177 8.020 14.310 1.00 81.94 86 SER A N 1
ATOM 709 C CA . SER A 1 86 ? -14.502 7.438 14.595 1.00 81.94 86 SER A CA 1
ATOM 710 C C . SER A 1 86 ? -14.646 5.957 14.215 1.00 81.94 86 SER A C 1
ATOM 712 O O . SER A 1 86 ? -15.670 5.348 14.519 1.00 81.94 86 SER A O 1
ATOM 714 N N . LEU A 1 87 ? -13.635 5.362 13.572 1.00 82.62 87 LEU A N 1
ATOM 715 C CA . LEU A 1 87 ? -13.663 3.953 13.180 1.00 82.62 87 LEU A CA 1
ATOM 716 C C . LEU A 1 87 ? -13.643 3.021 14.389 1.00 82.62 87 LEU A C 1
ATOM 718 O O . LEU A 1 87 ? -12.863 3.197 15.334 1.00 82.62 87 LEU A O 1
ATOM 722 N N . ASN A 1 88 ? -14.441 1.959 14.321 1.00 88.38 88 ASN A N 1
ATOM 723 C CA . ASN A 1 88 ? -14.417 0.937 15.355 1.00 88.38 88 ASN A CA 1
ATOM 724 C C . ASN A 1 88 ? -13.141 0.067 15.259 1.00 88.38 88 ASN A C 1
ATOM 726 O O . ASN A 1 88 ? -12.373 0.115 14.293 1.00 88.38 88 ASN A O 1
ATOM 730 N N . LYS A 1 89 ? -12.891 -0.752 16.290 1.00 84.88 89 LYS A N 1
ATOM 731 C CA . LYS A 1 89 ? -11.675 -1.584 16.374 1.00 84.88 89 LYS A CA 1
ATOM 732 C C . LYS A 1 89 ? -11.542 -2.588 15.221 1.00 84.88 89 LYS A C 1
ATOM 734 O O . LYS A 1 89 ? -10.417 -2.844 14.798 1.00 84.88 89 LYS A O 1
ATOM 739 N N . VAL A 1 90 ? -12.655 -3.140 14.733 1.00 88.62 90 VAL A N 1
ATOM 740 C CA . VAL A 1 90 ? -12.674 -4.145 13.659 1.00 88.62 90 VAL A CA 1
ATOM 741 C C . VAL A 1 90 ? -12.343 -3.488 12.323 1.00 88.62 90 VAL A C 1
ATOM 743 O O . VAL A 1 90 ? -11.385 -3.893 11.672 1.00 88.62 90 VAL A O 1
ATOM 746 N N . GLU A 1 91 ? -13.027 -2.399 11.973 1.00 87.62 91 GLU A N 1
ATOM 747 C CA . GLU A 1 91 ? -12.764 -1.632 10.746 1.00 87.62 91 GLU A CA 1
ATOM 748 C C . GLU A 1 91 ? -11.317 -1.128 10.697 1.00 87.62 91 GLU A C 1
ATOM 750 O O . GLU A 1 91 ? -10.641 -1.193 9.667 1.00 87.62 91 GLU A O 1
ATOM 755 N N . LYS A 1 92 ? -10.801 -0.657 11.838 1.00 86.62 92 LYS A N 1
ATOM 756 C CA . LYS A 1 92 ? -9.410 -0.218 11.950 1.00 86.62 92 LYS A CA 1
ATOM 757 C C . LYS A 1 92 ? -8.437 -1.375 11.723 1.00 86.62 92 LYS A C 1
ATOM 759 O O . LYS A 1 92 ? -7.402 -1.171 11.095 1.00 86.62 92 LYS A O 1
ATOM 764 N N . TRP A 1 93 ? -8.742 -2.573 12.218 1.00 88.69 93 TRP A N 1
ATOM 765 C CA . TRP A 1 93 ? -7.924 -3.762 11.978 1.00 88.69 93 TRP A CA 1
ATOM 766 C C . TRP A 1 93 ? -7.951 -4.182 10.502 1.00 88.69 93 TRP A C 1
ATOM 768 O O . TRP A 1 93 ? -6.887 -4.389 9.920 1.00 88.69 93 TRP A O 1
ATOM 778 N N . GLU A 1 94 ? -9.122 -4.210 9.866 1.00 91.38 94 GLU A N 1
ATOM 779 C CA . GLU A 1 94 ? -9.268 -4.548 8.442 1.00 91.38 94 GLU A CA 1
ATOM 780 C C . GLU A 1 94 ? -8.497 -3.582 7.538 1.00 91.38 94 GLU A C 1
ATOM 782 O O . GLU A 1 94 ? -7.783 -4.001 6.624 1.00 91.38 94 GLU A O 1
ATOM 787 N N . LEU A 1 95 ? -8.578 -2.278 7.813 1.00 91.88 95 LEU A N 1
ATOM 788 C CA . LEU A 1 95 ? -7.825 -1.273 7.065 1.00 91.88 95 LEU A CA 1
ATOM 789 C C . LEU A 1 95 ? -6.312 -1.432 7.246 1.00 91.88 95 LEU A C 1
ATOM 791 O O . LEU A 1 95 ? -5.571 -1.246 6.281 1.00 91.88 95 LEU A O 1
ATOM 795 N N . LYS A 1 96 ? -5.841 -1.820 8.439 1.00 88.81 96 LYS A N 1
ATOM 796 C CA . LYS A 1 96 ? -4.422 -2.140 8.663 1.00 88.81 96 LYS A CA 1
ATOM 797 C C . LYS A 1 96 ? -3.984 -3.353 7.843 1.00 88.81 96 LYS A C 1
ATOM 799 O O . LYS A 1 96 ? -2.946 -3.285 7.194 1.00 88.81 96 LYS A O 1
ATOM 804 N N . GLN A 1 97 ? -4.778 -4.425 7.821 1.00 89.81 97 GLN A N 1
ATOM 805 C CA . GLN A 1 97 ? -4.480 -5.602 6.993 1.00 89.81 97 GLN A CA 1
ATOM 806 C C . GLN A 1 97 ? -4.445 -5.244 5.507 1.00 89.81 97 GLN A C 1
ATOM 808 O O . GLN A 1 97 ? -3.518 -5.618 4.791 1.00 89.81 97 GLN A O 1
ATOM 813 N N . ARG A 1 98 ? -5.410 -4.441 5.050 1.00 92.81 98 ARG A N 1
ATOM 814 C CA . ARG A 1 98 ? -5.451 -3.962 3.668 1.00 92.81 98 ARG A CA 1
ATOM 815 C C . ARG A 1 98 ? -4.231 -3.113 3.316 1.00 92.81 98 ARG A C 1
ATOM 817 O O . ARG A 1 98 ? -3.713 -3.241 2.211 1.00 92.81 98 ARG A O 1
ATOM 824 N N . LEU A 1 99 ? -3.775 -2.259 4.230 1.00 92.12 99 LEU A N 1
ATOM 825 C CA . LEU A 1 99 ? -2.564 -1.466 4.036 1.00 92.12 99 LEU A CA 1
ATOM 826 C C . LEU A 1 99 ? -1.333 -2.366 3.886 1.00 92.12 99 LEU A C 1
ATOM 828 O O . LEU A 1 99 ? -0.598 -2.203 2.917 1.00 92.12 99 LEU A O 1
ATOM 832 N N . ILE A 1 100 ? -1.158 -3.342 4.782 1.00 90.56 100 ILE A N 1
ATOM 833 C CA . ILE A 1 100 ? -0.044 -4.302 4.733 1.00 90.56 100 ILE A CA 1
ATOM 834 C C . ILE A 1 100 ? -0.045 -5.054 3.400 1.00 90.56 100 ILE A C 1
ATOM 836 O O . ILE A 1 100 ? 0.974 -5.094 2.716 1.00 90.56 100 ILE A O 1
ATOM 840 N N . HIS A 1 101 ? -1.200 -5.572 2.981 1.00 91.94 101 HIS A N 1
ATOM 841 C CA . HIS A 1 101 ? -1.323 -6.293 1.716 1.00 91.94 101 HIS A CA 1
ATOM 842 C C . HIS A 1 101 ? -0.934 -5.432 0.504 1.00 91.94 101 HIS A C 1
ATOM 844 O O . HIS A 1 101 ? -0.242 -5.897 -0.403 1.00 91.94 101 HIS A O 1
ATOM 850 N N . LEU A 1 102 ? -1.342 -4.159 0.484 1.00 93.62 102 LEU A N 1
ATOM 851 C CA . LEU A 1 102 ? -0.971 -3.231 -0.586 1.00 93.62 102 LEU A CA 1
ATOM 852 C C . LEU A 1 102 ? 0.533 -2.922 -0.590 1.00 93.62 102 LEU A C 1
ATOM 854 O O . LEU A 1 102 ? 1.124 -2.834 -1.664 1.00 93.62 102 LEU A O 1
ATOM 858 N N . GLN A 1 103 ? 1.155 -2.782 0.583 1.00 92.06 103 GLN A N 1
ATOM 859 C CA . GLN A 1 103 ? 2.603 -2.583 0.705 1.00 92.06 103 GLN A CA 1
ATOM 860 C C . GLN A 1 103 ? 3.382 -3.804 0.200 1.00 92.06 103 GLN A C 1
ATOM 862 O O . GLN A 1 103 ? 4.340 -3.649 -0.550 1.00 92.06 103 GLN A O 1
ATOM 867 N N . GLU A 1 104 ? 2.951 -5.016 0.553 1.00 91.69 104 GLU A N 1
ATOM 868 C CA . GLU A 1 104 ? 3.573 -6.261 0.081 1.00 91.69 104 GLU A CA 1
ATOM 869 C C . GLU A 1 104 ? 3.400 -6.450 -1.427 1.00 91.69 104 GLU A C 1
ATOM 871 O O . GLU A 1 104 ? 4.344 -6.818 -2.123 1.00 91.69 104 GLU A O 1
ATOM 876 N N . THR A 1 105 ? 2.216 -6.126 -1.949 1.00 91.88 105 THR A N 1
ATOM 877 C CA . THR A 1 105 ? 1.948 -6.151 -3.392 1.00 91.88 105 THR A CA 1
ATOM 878 C C . THR A 1 105 ? 2.872 -5.188 -4.137 1.00 91.88 105 THR A C 1
ATOM 880 O O . THR A 1 105 ? 3.423 -5.539 -5.179 1.00 91.88 105 THR A O 1
ATOM 883 N N . LEU A 1 106 ? 3.077 -3.985 -3.592 1.00 92.19 106 LEU A N 1
ATOM 884 C CA . LEU A 1 106 ? 3.983 -2.997 -4.170 1.00 92.19 106 LEU A CA 1
ATOM 885 C C . LEU A 1 106 ? 5.443 -3.481 -4.156 1.00 92.19 106 LEU A C 1
ATOM 887 O O . LEU A 1 106 ? 6.129 -3.358 -5.166 1.00 92.19 106 LEU A O 1
ATOM 891 N N . ASP A 1 107 ? 5.903 -4.058 -3.044 1.00 91.31 107 ASP A N 1
ATOM 892 C CA . ASP A 1 107 ? 7.271 -4.579 -2.905 1.00 91.31 107 ASP A CA 1
ATOM 893 C C . ASP A 1 107 ? 7.566 -5.753 -3.855 1.00 91.31 107 ASP A C 1
ATOM 895 O O . ASP A 1 107 ? 8.691 -5.894 -4.343 1.00 91.31 107 ASP A O 1
ATOM 899 N N . MET A 1 108 ? 6.548 -6.574 -4.132 1.00 90.50 108 MET A N 1
ATOM 900 C CA . MET A 1 108 ? 6.635 -7.726 -5.030 1.00 90.50 108 MET A CA 1
ATOM 901 C C . MET A 1 108 ? 6.664 -7.327 -6.510 1.00 90.50 108 MET A C 1
ATOM 903 O O . MET A 1 108 ? 7.389 -7.940 -7.289 1.00 90.50 108 MET A O 1
ATOM 907 N N . ILE A 1 109 ? 5.859 -6.339 -6.912 1.00 87.06 109 ILE A N 1
ATOM 908 C CA . ILE A 1 109 ? 5.731 -5.940 -8.324 1.00 87.06 109 ILE A CA 1
ATOM 909 C C . ILE A 1 109 ? 6.932 -5.115 -8.786 1.00 87.06 109 ILE A C 1
ATOM 911 O O . ILE A 1 109 ? 7.309 -5.186 -9.952 1.00 87.06 109 ILE A O 1
ATOM 915 N N . VAL A 1 110 ? 7.531 -4.332 -7.892 1.00 88.50 110 VAL A N 1
ATOM 916 C CA . VAL A 1 110 ? 8.651 -3.459 -8.243 1.00 88.50 110 VAL A CA 1
ATOM 917 C C . VAL A 1 110 ? 9.965 -4.218 -8.140 1.00 88.50 110 VAL A C 1
ATOM 919 O O . VAL A 1 110 ? 10.481 -4.462 -7.042 1.00 88.50 110 VAL A O 1
ATOM 922 N N . THR A 1 111 ? 10.530 -4.555 -9.296 1.00 87.06 111 THR A N 1
ATOM 923 C CA . THR A 1 111 ? 11.817 -5.250 -9.393 1.00 87.06 111 THR A CA 1
ATOM 924 C C . THR A 1 111 ? 12.966 -4.295 -9.714 1.00 87.06 111 THR A C 1
ATOM 926 O O . THR A 1 111 ? 14.104 -4.549 -9.304 1.00 87.06 111 THR A O 1
ATOM 929 N N . ASN A 1 112 ? 12.692 -3.154 -10.358 1.00 88.12 112 ASN A N 1
ATOM 930 C CA . ASN A 1 112 ? 13.702 -2.141 -10.645 1.00 88.12 112 ASN A CA 1
ATOM 931 C C . ASN A 1 112 ? 14.219 -1.488 -9.350 1.00 88.12 112 ASN A C 1
ATOM 933 O O . ASN A 1 112 ? 13.471 -0.889 -8.576 1.00 88.12 112 ASN A O 1
ATOM 937 N N . ILE A 1 113 ? 15.535 -1.548 -9.136 1.00 88.12 113 ILE A N 1
ATOM 938 C CA . ILE A 1 113 ? 16.201 -1.037 -7.926 1.00 88.12 113 ILE A CA 1
ATOM 939 C C . ILE A 1 113 ? 16.009 0.481 -7.757 1.00 88.12 113 ILE A C 1
ATOM 941 O O . ILE A 1 113 ? 15.890 0.962 -6.628 1.00 88.12 113 ILE A O 1
ATOM 945 N N . GLY A 1 114 ? 15.985 1.244 -8.853 1.00 87.56 114 GLY A N 1
ATOM 946 C CA . GLY A 1 114 ? 15.760 2.690 -8.843 1.00 87.56 114 GLY A CA 1
ATOM 947 C C . GLY A 1 114 ? 14.362 3.039 -8.341 1.00 87.56 114 GLY A C 1
ATOM 948 O O . GLY A 1 114 ? 14.226 3.801 -7.383 1.00 87.56 114 GLY A O 1
ATOM 949 N N . ILE A 1 115 ? 13.337 2.399 -8.908 1.00 89.25 115 ILE A N 1
ATOM 950 C CA . ILE A 1 115 ? 11.941 2.546 -8.468 1.00 89.25 115 ILE A CA 1
ATOM 951 C C . ILE A 1 115 ? 11.789 2.067 -7.019 1.00 89.25 115 ILE A C 1
ATOM 953 O O . ILE A 1 115 ? 11.200 2.769 -6.196 1.00 89.25 115 ILE A O 1
ATOM 957 N N . LYS A 1 116 ? 12.389 0.923 -6.668 1.00 91.31 116 LYS A N 1
ATOM 958 C CA . LYS A 1 116 ? 12.332 0.333 -5.322 1.00 91.31 116 LYS A CA 1
ATOM 959 C C . LYS A 1 116 ? 12.877 1.268 -4.242 1.00 91.31 116 LYS A C 1
ATOM 961 O O . LYS A 1 116 ? 12.297 1.369 -3.163 1.00 91.31 116 LYS A O 1
ATOM 966 N N . LYS A 1 117 ? 13.949 2.010 -4.537 1.00 91.19 117 LYS A N 1
ATOM 967 C CA . LYS A 1 117 ? 14.473 3.053 -3.639 1.00 91.19 117 LYS A CA 1
ATOM 968 C C . LYS A 1 117 ? 13.461 4.174 -3.422 1.00 91.19 117 LYS A C 1
ATOM 970 O O . LYS A 1 117 ? 13.257 4.565 -2.274 1.00 91.19 117 LYS A O 1
ATOM 975 N N . ILE A 1 118 ? 12.810 4.638 -4.491 1.00 92.12 118 ILE A N 1
ATOM 976 C CA . ILE A 1 118 ? 11.794 5.697 -4.423 1.00 92.12 118 ILE A CA 1
ATOM 977 C C . ILE A 1 118 ? 10.618 5.253 -3.548 1.00 92.12 118 ILE A C 1
ATOM 979 O O . ILE A 1 118 ? 10.223 5.990 -2.654 1.00 92.12 118 ILE A O 1
ATOM 983 N N . ILE A 1 119 ? 10.087 4.042 -3.743 1.00 92.62 119 ILE A N 1
ATOM 984 C CA . ILE A 1 119 ? 8.911 3.561 -2.995 1.00 92.62 119 ILE A CA 1
ATOM 985 C C . ILE A 1 119 ? 9.226 3.075 -1.573 1.00 92.62 119 ILE A C 1
ATOM 987 O O . ILE A 1 119 ? 8.313 2.968 -0.756 1.00 92.62 119 ILE A O 1
ATOM 991 N N . SER A 1 120 ? 10.494 2.806 -1.243 1.00 90.81 120 SER A N 1
ATOM 992 C CA . SER A 1 120 ? 10.905 2.244 0.053 1.00 90.81 120 SER A CA 1
ATOM 993 C C . SER A 1 120 ? 10.306 2.920 1.301 1.00 90.81 120 SER A C 1
ATOM 995 O O . SER A 1 120 ? 9.929 2.186 2.220 1.00 90.81 120 SER A O 1
ATOM 997 N N . PRO A 1 121 ? 10.101 4.256 1.360 1.00 89.81 121 PRO A N 1
ATOM 998 C CA . PRO A 1 121 ? 9.540 4.900 2.547 1.00 89.81 121 PRO A CA 1
ATOM 999 C C . PRO A 1 121 ? 8.105 4.469 2.873 1.00 89.81 121 PRO A C 1
ATOM 1001 O O . PRO A 1 121 ? 7.677 4.612 4.017 1.00 89.81 121 PRO A O 1
ATOM 1004 N N . ILE A 1 122 ? 7.347 3.946 1.899 1.00 88.88 122 ILE A N 1
ATOM 1005 C CA . ILE A 1 122 ? 5.968 3.482 2.115 1.00 88.88 122 ILE A CA 1
ATOM 1006 C C . ILE A 1 122 ? 5.878 1.982 2.390 1.00 88.88 122 ILE A C 1
ATOM 1008 O O . ILE A 1 122 ? 4.808 1.514 2.761 1.00 88.88 122 ILE A O 1
ATOM 1012 N N . LEU A 1 123 ? 6.974 1.230 2.255 1.00 87.06 123 LEU A N 1
ATOM 1013 C CA . LEU A 1 123 ? 7.013 -0.225 2.466 1.00 87.06 123 LEU A CA 1
ATOM 1014 C C . LEU A 1 123 ? 7.183 -0.626 3.940 1.00 87.06 123 LEU A C 1
ATOM 1016 O O . LEU A 1 123 ? 7.285 -1.808 4.266 1.00 87.06 123 LEU A O 1
ATOM 1020 N N . VAL A 1 124 ? 7.217 0.347 4.853 1.00 76.94 124 VAL A N 1
ATOM 1021 C CA . VAL A 1 124 ? 7.375 0.091 6.287 1.00 76.94 124 VAL A CA 1
ATOM 1022 C C . VAL A 1 124 ? 6.152 -0.663 6.815 1.00 76.94 124 VAL A C 1
ATOM 1024 O O . VAL A 1 124 ? 5.053 -0.106 6.898 1.00 76.94 124 VAL A O 1
ATOM 1027 N N . LYS A 1 125 ? 6.352 -1.929 7.206 1.00 69.19 125 LYS A N 1
ATOM 1028 C CA . LYS A 1 125 ? 5.331 -2.764 7.855 1.00 69.19 125 LYS A CA 1
ATOM 1029 C C . LYS A 1 125 ? 5.060 -2.225 9.259 1.00 69.19 125 LYS A C 1
ATOM 1031 O O . LYS A 1 125 ? 5.763 -2.539 10.217 1.00 69.19 125 LYS A O 1
ATOM 1036 N N . SER A 1 126 ? 4.061 -1.364 9.385 1.00 60.41 126 SER A N 1
ATOM 1037 C CA . SER A 1 126 ? 3.757 -0.665 10.630 1.00 60.41 126 SER A CA 1
ATOM 1038 C C . SER A 1 126 ? 2.754 -1.465 11.467 1.00 60.41 126 SER A C 1
ATOM 1040 O O . SER A 1 126 ? 1.540 -1.282 11.403 1.00 60.41 126 SER A O 1
ATOM 1042 N N . SER A 1 127 ? 3.279 -2.354 12.315 1.00 58.41 127 SER A N 1
ATOM 1043 C CA . SER A 1 127 ? 2.491 -3.078 13.327 1.00 58.41 127 SER A CA 1
ATOM 1044 C C . SER A 1 127 ? 1.769 -2.125 14.298 1.00 58.41 127 SER A C 1
ATOM 1046 O O . SER A 1 127 ? 0.656 -2.415 14.739 1.00 58.41 127 SER A O 1
ATOM 1048 N N . ASN A 1 128 ? 2.335 -0.934 14.540 1.00 65.06 128 ASN A N 1
ATOM 1049 C CA . ASN A 1 128 ? 1.739 0.147 15.332 1.00 65.06 128 ASN A CA 1
ATOM 1050 C C . ASN A 1 128 ? 1.507 1.430 14.509 1.00 65.06 128 ASN A C 1
ATOM 1052 O O . ASN A 1 128 ? 2.219 2.422 14.643 1.00 65.06 128 ASN A O 1
ATOM 1056 N N . LEU A 1 129 ? 0.459 1.424 13.681 1.00 73.25 129 LEU A N 1
ATOM 1057 C CA . LEU A 1 129 ? -0.073 2.628 13.027 1.00 73.25 129 LEU A CA 1
ATOM 1058 C C . LEU A 1 129 ? -0.758 3.549 14.048 1.00 73.25 129 LEU A C 1
ATOM 1060 O O . LEU A 1 129 ? -1.908 3.324 14.438 1.00 73.25 129 LEU A O 1
ATOM 1064 N N . THR A 1 130 ? -0.035 4.580 14.478 1.00 79.25 130 THR A N 1
ATOM 1065 C CA . THR A 1 130 ? -0.568 5.753 15.189 1.00 79.25 130 THR A CA 1
ATOM 1066 C C . THR A 1 130 ? -1.044 6.808 14.186 1.00 79.25 130 THR A C 1
ATOM 1068 O O . THR A 1 130 ? -0.545 6.853 13.061 1.00 79.25 130 THR A O 1
ATOM 1071 N N . THR A 1 131 ? -1.945 7.712 14.579 1.00 77.31 131 THR A N 1
ATOM 1072 C CA . THR A 1 131 ? -2.416 8.806 13.704 1.00 77.31 131 THR A CA 1
ATOM 1073 C C . THR A 1 131 ? -1.252 9.646 13.160 1.00 77.31 131 THR A C 1
ATOM 1075 O O . THR A 1 131 ? -1.219 9.961 11.973 1.00 77.31 131 THR A O 1
ATOM 1078 N N . LYS A 1 132 ? -0.224 9.909 13.982 1.00 82.31 132 LYS A N 1
ATOM 1079 C CA . LYS A 1 132 ? 1.007 10.592 13.549 1.00 82.31 132 LYS A CA 1
ATOM 1080 C C . LYS A 1 132 ? 1.732 9.828 12.434 1.00 82.31 132 LYS A C 1
ATOM 1082 O O . LYS A 1 132 ? 2.064 10.424 11.415 1.00 82.31 132 LYS A O 1
ATOM 1087 N N . SER A 1 133 ? 1.918 8.515 12.594 1.00 84.25 133 SER A N 1
ATOM 1088 C CA . SER A 1 133 ? 2.568 7.687 11.566 1.00 84.25 133 SER A CA 1
ATOM 1089 C C . SER A 1 133 ? 1.759 7.609 10.267 1.00 84.25 133 SER A C 1
ATOM 1091 O O . SER A 1 133 ? 2.339 7.627 9.188 1.00 84.25 133 SER A O 1
ATOM 1093 N N . VAL A 1 134 ? 0.422 7.597 10.347 1.00 84.38 134 VAL A N 1
ATOM 1094 C CA . VAL A 1 134 ? -0.448 7.622 9.159 1.00 84.38 134 VAL A CA 1
ATOM 1095 C C . VAL A 1 134 ? -0.264 8.937 8.395 1.00 84.38 134 VAL A C 1
ATOM 1097 O O . VAL A 1 134 ? -0.104 8.920 7.177 1.00 84.38 134 VAL A O 1
ATOM 1100 N N . ILE A 1 135 ? -0.213 10.074 9.098 1.00 84.94 135 ILE A N 1
ATOM 1101 C CA . ILE A 1 135 ? 0.029 11.392 8.489 1.00 84.94 135 ILE A CA 1
ATOM 1102 C C . ILE A 1 135 ? 1.410 11.456 7.822 1.00 84.94 135 ILE A C 1
ATOM 1104 O O . ILE A 1 135 ? 1.537 11.986 6.717 1.00 84.94 135 ILE A O 1
ATOM 1108 N N . GLU A 1 136 ? 2.447 10.916 8.463 1.00 87.12 136 GLU A N 1
ATOM 1109 C CA . GLU A 1 136 ? 3.790 10.834 7.875 1.00 87.12 136 GLU A CA 1
ATOM 1110 C C . GLU A 1 136 ? 3.795 9.971 6.606 1.00 87.12 136 GLU A C 1
ATOM 1112 O O . GLU A 1 136 ? 4.346 10.390 5.590 1.00 87.12 136 GLU A O 1
ATOM 1117 N N . MET A 1 137 ? 3.099 8.829 6.605 1.00 89.12 137 MET A N 1
ATOM 1118 C CA . MET A 1 137 ? 2.962 7.983 5.413 1.00 89.12 137 MET A CA 1
ATOM 1119 C C . MET A 1 137 ? 2.216 8.677 4.268 1.00 89.12 137 MET A C 1
ATOM 1121 O O . MET A 1 137 ? 2.592 8.494 3.110 1.00 89.12 137 MET A O 1
ATOM 1125 N N . ILE A 1 138 ? 1.200 9.496 4.561 1.00 88.31 138 ILE A N 1
ATOM 1126 C CA . ILE A 1 138 ? 0.511 10.300 3.538 1.00 88.31 138 ILE A CA 1
ATOM 1127 C C . ILE A 1 138 ? 1.499 11.279 2.892 1.00 88.31 138 ILE A C 1
ATOM 1129 O O . ILE A 1 138 ? 1.625 11.295 1.669 1.00 88.31 138 ILE A O 1
ATOM 1133 N N . LYS A 1 139 ? 2.273 12.023 3.691 1.00 88.19 139 LYS A N 1
ATOM 1134 C CA . LYS A 1 139 ? 3.292 12.950 3.164 1.00 88.19 139 LYS A CA 1
ATOM 1135 C C . LYS A 1 139 ? 4.336 12.228 2.311 1.00 88.19 139 LYS A C 1
ATOM 1137 O O . LYS A 1 139 ? 4.665 12.697 1.223 1.00 88.19 139 LYS A O 1
ATOM 1142 N N . SER A 1 140 ? 4.811 11.073 2.775 1.00 89.38 140 SER A N 1
ATOM 1143 C CA . SER A 1 140 ? 5.737 10.233 2.012 1.00 89.38 140 SER A CA 1
ATOM 1144 C C . SER A 1 140 ? 5.123 9.780 0.690 1.00 89.38 140 SER A C 1
ATOM 1146 O O . SER A 1 140 ? 5.786 9.846 -0.339 1.00 89.38 140 SER A O 1
ATOM 1148 N N . SER A 1 141 ? 3.847 9.383 0.678 1.00 89.25 141 SER A N 1
ATOM 1149 C CA . SER A 1 141 ? 3.166 8.952 -0.548 1.00 89.25 141 SER A CA 1
ATOM 1150 C C . SER A 1 141 ? 3.102 10.056 -1.612 1.00 89.25 141 SER A C 1
ATOM 1152 O O . SER A 1 141 ? 3.354 9.784 -2.785 1.00 89.25 141 SER A O 1
ATOM 1154 N N . ASP A 1 142 ? 2.870 11.310 -1.214 1.00 87.56 142 ASP A N 1
ATOM 1155 C CA . ASP A 1 142 ? 2.854 12.449 -2.138 1.00 87.56 142 ASP A CA 1
ATOM 1156 C C . ASP A 1 142 ? 4.244 12.746 -2.715 1.00 87.56 142 ASP A C 1
ATOM 1158 O O . ASP A 1 142 ? 4.372 13.093 -3.893 1.00 87.56 142 ASP A O 1
ATOM 1162 N N . MET A 1 143 ? 5.297 12.599 -1.904 1.00 91.62 143 MET A N 1
ATOM 1163 C CA . MET A 1 143 ? 6.682 12.724 -2.370 1.00 91.62 143 MET A CA 1
ATOM 1164 C C . MET A 1 143 ? 7.036 11.621 -3.368 1.00 91.62 143 MET A C 1
ATOM 1166 O O . MET A 1 143 ? 7.538 11.921 -4.447 1.00 91.62 143 MET A O 1
ATOM 1170 N N . ILE A 1 144 ? 6.678 10.372 -3.065 1.00 91.25 144 ILE A N 1
ATOM 1171 C CA . ILE A 1 144 ? 6.907 9.218 -3.945 1.00 91.25 144 ILE A CA 1
ATOM 1172 C C . ILE A 1 144 ? 6.257 9.443 -5.312 1.00 91.25 144 ILE A C 1
ATOM 1174 O O . ILE A 1 144 ? 6.886 9.200 -6.340 1.00 91.25 144 ILE A O 1
ATOM 1178 N N . VAL A 1 145 ? 5.021 9.952 -5.359 1.00 90.25 145 VAL A N 1
ATOM 1179 C CA . VAL A 1 145 ? 4.348 10.250 -6.635 1.00 90.25 145 VAL A CA 1
ATOM 1180 C C . VAL A 1 145 ? 5.132 11.280 -7.453 1.00 90.25 145 VAL A C 1
ATOM 1182 O O . VAL A 1 145 ? 5.252 11.125 -8.670 1.00 90.25 145 VAL A O 1
ATOM 1185 N N . LYS A 1 146 ? 5.684 12.320 -6.816 1.00 90.31 146 LYS A N 1
ATOM 1186 C CA . LYS A 1 146 ? 6.523 13.320 -7.499 1.00 90.31 146 LYS A CA 1
ATOM 1187 C C . LYS A 1 146 ? 7.823 12.702 -8.010 1.00 90.31 146 LYS A C 1
ATOM 1189 O O . LYS A 1 146 ? 8.183 12.923 -9.166 1.00 90.31 146 LYS A O 1
ATOM 1194 N N . ASP A 1 147 ? 8.485 11.900 -7.188 1.00 90.12 147 ASP A N 1
ATOM 1195 C CA . ASP A 1 147 ? 9.761 11.275 -7.532 1.00 90.12 147 ASP A CA 1
ATOM 1196 C C . ASP A 1 147 ? 9.613 10.253 -8.662 1.00 90.12 147 ASP A C 1
ATOM 1198 O O . ASP A 1 147 ? 10.420 10.258 -9.590 1.00 90.12 147 ASP A O 1
ATOM 1202 N N . LEU A 1 148 ? 8.538 9.460 -8.672 1.00 88.75 148 LEU A N 1
ATOM 1203 C CA . LEU A 1 148 ? 8.221 8.544 -9.773 1.00 88.75 148 LEU A CA 1
ATOM 1204 C C . LEU A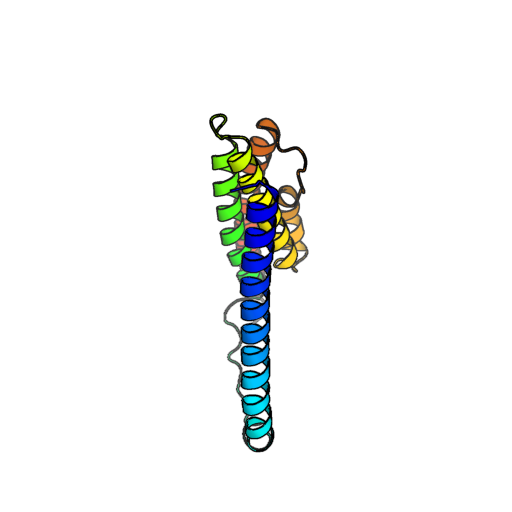 1 148 ? 7.949 9.280 -11.089 1.00 88.75 148 LEU A C 1
ATOM 1206 O O . LEU A 1 148 ? 8.403 8.839 -12.145 1.00 88.75 148 LEU A O 1
ATOM 1210 N N . ARG A 1 149 ? 7.249 10.423 -11.049 1.00 87.19 149 ARG A N 1
ATOM 1211 C CA . ARG A 1 149 ? 7.042 11.259 -12.247 1.00 87.19 149 ARG A CA 1
ATOM 1212 C C . ARG A 1 149 ? 8.367 11.796 -12.781 1.00 87.19 149 ARG A C 1
ATOM 1214 O O . ARG A 1 149 ? 8.618 11.729 -13.984 1.00 87.19 149 ARG A O 1
ATOM 1221 N N . ASN A 1 150 ? 9.222 12.297 -11.891 1.00 86.50 150 ASN A N 1
ATOM 1222 C CA . ASN A 1 150 ? 10.549 12.795 -12.248 1.00 86.50 150 ASN A CA 1
ATOM 1223 C C . ASN A 1 150 ? 11.445 11.686 -12.815 1.00 86.50 150 ASN A C 1
ATOM 1225 O O . ASN A 1 150 ? 12.181 11.923 -13.771 1.00 86.50 150 ASN A O 1
ATOM 1229 N N . TYR A 1 151 ? 11.373 10.484 -12.244 1.00 83.88 151 TYR A N 1
ATOM 1230 C CA . TYR A 1 151 ? 12.125 9.313 -12.682 1.00 83.88 151 TYR A CA 1
ATOM 1231 C C . TYR A 1 151 ? 11.696 8.853 -14.082 1.00 83.88 151 TYR A C 1
ATOM 1233 O O . TYR A 1 151 ? 12.537 8.788 -14.976 1.00 83.88 151 TYR A O 1
ATOM 1241 N N . SER A 1 152 ? 10.387 8.695 -14.321 1.00 78.94 152 SER A N 1
ATOM 1242 C CA . SER A 1 152 ? 9.842 8.389 -15.656 1.00 78.94 152 SER A CA 1
ATOM 1243 C C . SER A 1 152 ? 10.254 9.439 -16.695 1.00 78.94 152 SER A C 1
ATOM 1245 O O . SER A 1 152 ? 10.702 9.102 -17.789 1.00 78.94 152 SER A O 1
ATOM 1247 N N . SER A 1 153 ? 10.208 10.724 -16.330 1.00 71.38 153 SER A N 1
ATOM 1248 C CA . SER A 1 153 ? 10.575 11.823 -17.234 1.00 71.38 153 SER A CA 1
ATOM 1249 C C . SER A 1 153 ? 12.062 11.810 -17.611 1.00 71.38 153 SER A C 1
ATOM 1251 O O . SER A 1 153 ? 12.410 12.183 -18.726 1.00 71.38 153 SER A O 1
ATOM 1253 N N . LYS A 1 154 ? 12.944 11.367 -16.703 1.00 61.38 154 LYS A N 1
ATOM 1254 C CA . LYS A 1 154 ? 14.384 11.210 -16.963 1.00 61.38 154 LYS A CA 1
ATOM 1255 C C . LYS A 1 154 ? 14.704 9.950 -17.772 1.00 61.38 154 LYS A C 1
ATOM 1257 O O . LYS A 1 154 ? 15.538 10.033 -18.668 1.00 61.38 154 LYS A O 1
ATOM 1262 N N . SER A 1 155 ? 14.029 8.827 -17.504 1.00 56.25 155 SER A N 1
ATOM 1263 C CA . SER A 1 155 ? 14.211 7.569 -18.255 1.00 56.25 155 SER A CA 1
ATOM 1264 C C . SER A 1 155 ? 13.914 7.738 -19.757 1.00 56.25 155 SER A C 1
ATOM 1266 O O . SER A 1 155 ? 14.659 7.242 -20.604 1.00 56.25 155 SER A O 1
ATOM 1268 N N . ASN A 1 156 ? 12.910 8.562 -20.086 1.00 51.56 156 ASN A N 1
ATOM 1269 C CA . ASN A 1 156 ? 12.523 8.908 -21.456 1.00 51.56 156 ASN A CA 1
ATOM 1270 C C . ASN A 1 156 ? 13.532 9.798 -22.197 1.00 51.56 156 ASN A C 1
ATOM 1272 O O . ASN A 1 156 ? 13.470 9.889 -23.416 1.00 51.56 156 ASN A O 1
ATOM 1276 N N . ILE A 1 157 ? 14.451 10.471 -21.501 1.00 46.53 157 ILE A N 1
ATOM 1277 C CA . ILE A 1 157 ? 15.491 11.286 -22.151 1.00 46.53 157 ILE A CA 1
ATOM 1278 C C . ILE A 1 157 ? 16.672 10.399 -22.561 1.00 46.53 157 ILE A C 1
ATOM 1280 O O . ILE A 1 157 ? 17.248 10.591 -23.628 1.00 46.53 157 ILE A O 1
ATOM 1284 N N . THR A 1 158 ? 17.009 9.394 -21.749 1.00 41.22 158 THR A N 1
ATOM 1285 C CA . THR A 1 158 ? 18.120 8.467 -22.019 1.00 41.22 158 THR A CA 1
ATOM 1286 C C . THR A 1 158 ? 17.847 7.468 -23.144 1.00 41.22 158 THR A C 1
ATOM 1288 O O . THR A 1 158 ? 18.797 6.996 -23.761 1.00 41.22 158 THR A O 1
ATOM 1291 N N . SER A 1 159 ? 16.584 7.155 -23.447 1.00 43.19 159 SER A N 1
ATOM 1292 C CA . SER A 1 159 ? 16.217 6.220 -24.523 1.00 43.19 159 SER A CA 1
ATOM 1293 C C . SER A 1 159 ? 16.244 6.841 -25.928 1.00 43.19 159 SER A C 1
ATOM 1295 O O . SER A 1 159 ? 16.340 6.112 -26.911 1.0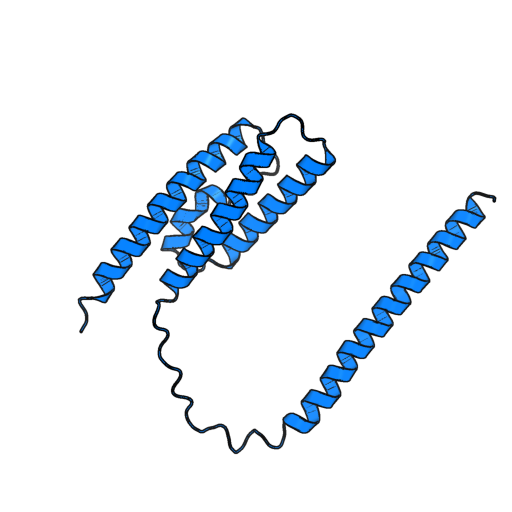0 43.19 159 SER A O 1
ATOM 1297 N N . VAL A 1 160 ? 16.199 8.174 -26.043 1.00 43.44 160 VAL A N 1
ATOM 1298 C CA . VAL A 1 160 ? 16.092 8.886 -27.335 1.00 43.44 160 VAL A CA 1
ATOM 1299 C C . VAL A 1 160 ? 17.456 9.114 -28.006 1.00 43.44 160 VAL A C 1
ATOM 1301 O O . VAL A 1 160 ? 17.519 9.395 -29.198 1.00 43.44 160 VAL A O 1
ATOM 1304 N N . THR A 1 161 ? 18.571 8.958 -27.287 1.00 37.62 161 THR A N 1
ATOM 1305 C CA . THR A 1 161 ? 19.925 9.248 -27.808 1.00 37.62 161 THR A CA 1
ATOM 1306 C C . THR A 1 161 ? 20.673 8.051 -28.401 1.00 37.62 161 THR A C 1
ATOM 1308 O O . THR A 1 161 ? 21.847 8.175 -28.735 1.00 37.62 161 THR A O 1
ATOM 1311 N N . SER A 1 162 ? 20.026 6.898 -28.550 1.00 38.75 162 SER A N 1
ATOM 1312 C CA . SER A 1 162 ? 20.622 5.698 -29.156 1.00 38.75 162 SER A CA 1
ATOM 1313 C C . SER A 1 162 ? 19.767 5.205 -30.321 1.00 38.75 162 SER A C 1
ATOM 1315 O O . SER A 1 162 ? 19.063 4.202 -30.219 1.00 38.75 162 SER A O 1
ATOM 1317 N N . SER A 1 163 ? 19.803 5.949 -31.424 1.00 34.84 163 SER A N 1
ATOM 1318 C CA . SER A 1 163 ? 19.311 5.551 -32.749 1.00 34.84 163 SER A CA 1
ATOM 1319 C C . SER A 1 163 ? 20.313 6.001 -33.800 1.00 34.84 163 SER A C 1
ATOM 1321 O O . SER A 1 163 ? 20.811 7.141 -33.660 1.00 34.84 163 SER A O 1
#

Sequence (163 aa):
MKEEEFFNKLIDATSNILTKVVEELNRFRTDNNEIVEIKKKEKRNEVIKKCELKEPKNSIEDDEIKMCFVIINSIQKVLFKLCNDSLNKVEKWELKQRLIHLQETLDMIVTNIGIKKIISPILVKSSNLTTKSVIEMIKSSDMIVKDLRNYSSKSNITSVTSS

Secondary structure (DSSP, 8-state):
--HHHHHHHHHHHHHHHHHHHHHHHHHHHHHHHHHHHHHHHHTTTT--S----PPPSS-HHHHHHHHHHHHHHHHHHHHHHHT-TT--HHHHHHHHHHHHHHHHHHHHH---HHHHHHHGGG----TT--HHHHHHHHHHHHHHHHHHHHHHHHHHHHTTT--

Foldseek 3Di:
DPVVVVVVVVVVVVVVVVVVVVVVVVVVVVVVVVVVPVVPPPPPPPPPPDPPPPPPPDDLLVVLLVVLVVLLVVLLVLLVVLLPPPDDPVSNVVSLVVLQVSLVVNCVSDPDPQLCVLCVVSNDSCPPDDSVNSVVNNVSSVSSNVVSVVVVVVVVVVVVPPD